Protein AF-A0A0N4VYN7-F1 (afdb_monomer)

InterPro domains:
  IPR000917 Sulfatase, N-terminal [PF00884] (6-70)
  IPR017850 Alkaline-phosphatase-like, core domain superfamily [G3DSA:3.40.720.10] (1-106)
  IPR017850 Alkaline-phosphatase-like, core domain superfamily [SSF53649] (3-77)
  IPR024607 Sulfatase, conserved site [PS00149] (21-31)
  IPR047115 Arylsulfatase B [PTHR10342] (2-101)

Mean predicted aligned error: 7.16 Å

Organism: Haemonchus placei (NCBI:txid6290)

Structure (mmCIF, N/CA/C/O backbone):
data_AF-A0A0N4VYN7-F1
#
_entry.id   AF-A0A0N4VYN7-F1
#
loop_
_atom_site.group_PDB
_atom_site.id
_atom_site.type_symbol
_atom_site.label_atom_id
_atom_site.label_alt_id
_atom_site.label_comp_id
_atom_site.label_asym_id
_atom_site.label_entity_id
_atom_site.label_seq_id
_atom_site.pdbx_PDB_ins_code
_atom_site.Cartn_x
_atom_site.Cartn_y
_atom_site.Cartn_z
_atom_site.occupancy
_atom_site.B_iso_or_equiv
_atom_site.auth_seq_id
_atom_site.auth_comp_id
_atom_site.auth_asym_id
_atom_site.auth_atom_id
_atom_site.pdbx_PDB_model_num
ATOM 1 N N . MET A 1 1 ? -3.565 -6.996 -17.829 1.00 50.09 1 MET A N 1
ATOM 2 C CA . MET A 1 1 ? -4.044 -7.421 -16.500 1.00 50.09 1 MET A CA 1
ATOM 3 C C . MET A 1 1 ? -5.549 -7.365 -16.539 1.00 50.09 1 MET A C 1
ATOM 5 O O . MET A 1 1 ? -6.075 -6.343 -16.964 1.00 50.09 1 MET A O 1
ATOM 9 N N . GLU A 1 2 ? -6.229 -8.451 -16.192 1.00 50.91 2 GLU A N 1
ATOM 10 C CA . GLU A 1 2 ? -7.671 -8.371 -15.961 1.00 50.91 2 GLU A CA 1
ATOM 11 C C . GLU A 1 2 ? -7.925 -7.440 -14.765 1.00 50.91 2 GLU A C 1
ATOM 13 O O . GLU A 1 2 ? -7.097 -7.403 -13.850 1.00 50.91 2 GLU A O 1
ATOM 18 N N . PRO A 1 3 ? -9.021 -6.664 -14.749 1.00 62.78 3 PRO A N 1
ATOM 19 C CA . PRO A 1 3 ? -9.389 -5.815 -13.621 1.00 62.78 3 PRO A CA 1
ATOM 20 C C . PRO A 1 3 ? -9.939 -6.670 -12.466 1.00 62.78 3 PRO A C 1
ATOM 22 O O . PRO A 1 3 ? -11.079 -6.506 -12.035 1.00 62.78 3 PRO A O 1
ATOM 25 N N . SER A 1 4 ? -9.146 -7.635 -12.010 1.00 70.12 4 SER A N 1
ATOM 26 C CA . SER A 1 4 ? -9.496 -8.601 -10.980 1.00 70.12 4 SER A CA 1
ATOM 27 C C . SER A 1 4 ? -8.899 -8.179 -9.641 1.00 70.12 4 SER A C 1
ATOM 29 O O . SER A 1 4 ? -7.705 -7.893 -9.540 1.00 70.12 4 SER A O 1
ATOM 31 N N . GLY A 1 5 ? -9.730 -8.181 -8.607 1.00 83.31 5 GLY A N 1
ATOM 32 C CA . GLY A 1 5 ? -9.325 -8.103 -7.208 1.00 83.31 5 GLY A CA 1
ATOM 33 C C . GLY A 1 5 ? -10.051 -9.179 -6.411 1.00 83.31 5 GLY A C 1
ATOM 34 O O . GLY A 1 5 ? -10.948 -9.847 -6.935 1.00 83.31 5 GLY A O 1
ATOM 35 N N . VAL A 1 6 ? -9.683 -9.359 -5.144 1.00 90.12 6 VAL A N 1
ATOM 36 C CA . VAL A 1 6 ? -10.399 -10.303 -4.275 1.00 90.12 6 VAL A CA 1
ATOM 37 C C . VAL A 1 6 ? -11.855 -9.846 -4.131 1.00 90.12 6 VAL A C 1
ATOM 39 O O . VAL A 1 6 ? -12.067 -8.677 -3.781 1.00 90.12 6 VAL A O 1
ATOM 42 N N . PRO A 1 7 ? -12.853 -10.727 -4.359 1.00 90.62 7 PRO A N 1
ATOM 43 C CA . PRO A 1 7 ? -14.261 -10.358 -4.282 1.00 90.62 7 PRO A CA 1
ATOM 44 C C . PRO A 1 7 ? -14.614 -9.643 -2.973 1.00 90.62 7 PRO A C 1
ATOM 46 O O . PRO A 1 7 ? -14.143 -10.019 -1.899 1.00 90.62 7 PRO A O 1
ATOM 49 N N . LEU A 1 8 ? -15.471 -8.625 -3.071 1.00 89.94 8 LEU A N 1
ATOM 50 C CA . LEU A 1 8 ? -15.898 -7.801 -1.930 1.00 89.94 8 LEU A CA 1
ATOM 51 C C . LEU A 1 8 ? -16.837 -8.545 -0.968 1.00 89.94 8 LEU A C 1
ATOM 53 O O . LEU A 1 8 ? -17.052 -8.093 0.146 1.00 89.94 8 LEU A O 1
ATOM 57 N N . LEU A 1 9 ? -17.386 -9.689 -1.393 1.00 92.62 9 LEU A N 1
ATOM 58 C CA . LEU A 1 9 ? -18.262 -10.521 -0.566 1.00 92.62 9 LEU A CA 1
ATOM 59 C C . LEU A 1 9 ? -17.530 -11.130 0.640 1.00 92.62 9 LEU A C 1
ATOM 61 O O . LEU A 1 9 ? -18.161 -11.423 1.652 1.00 92.62 9 LEU A O 1
ATOM 65 N N . PHE A 1 10 ? -16.217 -11.348 0.527 1.00 91.44 10 PHE A N 1
ATOM 66 C CA . PHE A 1 10 ? -15.429 -11.984 1.577 1.00 91.44 10 PHE A CA 1
ATOM 67 C C . PHE A 1 10 ? -14.719 -10.922 2.426 1.00 91.44 10 PHE A C 1
ATOM 69 O O . PHE A 1 10 ? -13.849 -10.216 1.894 1.00 91.44 10 PHE A O 1
ATOM 76 N N . PRO A 1 11 ? -15.058 -10.812 3.725 1.00 92.25 11 PRO A N 1
ATOM 77 C CA . PRO A 1 11 ? -14.416 -9.856 4.610 1.00 92.25 11 PRO A CA 1
ATOM 78 C C . PRO A 1 11 ? -12.979 -10.278 4.893 1.00 92.25 11 PRO A C 1
ATOM 80 O O . PRO A 1 11 ? -12.663 -11.465 5.031 1.00 92.25 11 PRO A O 1
ATOM 83 N N . PHE A 1 12 ? -12.097 -9.295 4.992 1.00 95.06 12 PHE A N 1
ATOM 84 C CA . PHE A 1 12 ? -10.707 -9.523 5.348 1.00 95.06 12 PHE A CA 1
ATOM 85 C C . PHE A 1 12 ? -10.540 -9.633 6.861 1.00 95.06 12 PHE A C 1
ATOM 87 O O . PHE A 1 12 ? -11.342 -9.128 7.647 1.00 95.06 12 PHE A O 1
ATOM 94 N N . LEU A 1 13 ? -9.439 -10.262 7.279 1.00 95.50 13 LEU A N 1
ATOM 95 C CA . LEU A 1 13 ? -9.058 -10.302 8.690 1.00 95.50 13 LEU A CA 1
ATOM 96 C C . LEU A 1 13 ? -8.968 -8.887 9.283 1.00 95.50 13 LEU A C 1
ATOM 98 O O . LEU A 1 13 ? -9.435 -8.659 10.393 1.00 95.50 13 LEU A O 1
ATOM 102 N N . SER A 1 14 ? -8.416 -7.942 8.524 1.00 94.81 14 SER A N 1
ATOM 103 C CA . SER A 1 14 ? -8.327 -6.523 8.879 1.00 94.81 14 SER A CA 1
ATOM 104 C C . SER A 1 14 ? -9.696 -5.900 9.158 1.00 94.81 14 SER A C 1
ATOM 106 O O . SER A 1 14 ? -9.855 -5.230 10.171 1.00 94.81 14 SER A O 1
ATOM 108 N N . GLU A 1 15 ? -10.715 -6.183 8.342 1.00 94.50 15 GLU A N 1
ATOM 109 C CA . GLU A 1 15 ? -12.081 -5.675 8.556 1.00 94.50 15 GLU A CA 1
ATOM 110 C C . GLU A 1 15 ? -12.675 -6.185 9.874 1.00 94.50 15 GLU A C 1
ATOM 112 O O . GLU A 1 15 ? -13.232 -5.408 10.655 1.00 94.50 15 GLU A O 1
ATOM 117 N N . ASN A 1 16 ? -12.485 -7.475 10.162 1.00 96.44 16 ASN A N 1
ATOM 118 C CA . ASN A 1 16 ? -12.945 -8.081 11.409 1.00 96.44 16 ASN A CA 1
ATOM 119 C C . ASN A 1 16 ? -12.205 -7.498 12.621 1.00 96.44 16 ASN A C 1
ATOM 121 O O . ASN A 1 16 ? -12.841 -7.132 13.608 1.00 96.44 16 ASN A O 1
ATOM 125 N N . LEU A 1 17 ? -10.880 -7.352 12.548 1.00 95.94 17 LEU A N 1
ATOM 126 C CA . LEU A 1 17 ? -10.081 -6.757 13.622 1.00 95.94 17 LEU A CA 1
ATOM 127 C C . LEU A 1 17 ? -10.475 -5.298 13.877 1.00 95.94 17 LEU A C 1
ATOM 129 O O . LEU A 1 17 ? -10.684 -4.915 15.029 1.00 95.94 17 LEU A O 1
ATOM 133 N N . ARG A 1 18 ? -10.669 -4.503 12.820 1.00 93.75 18 ARG A N 1
ATOM 134 C CA . ARG A 1 18 ? -11.128 -3.115 12.938 1.00 93.75 18 ARG A CA 1
ATOM 135 C C . ARG A 1 18 ? -12.492 -3.029 13.621 1.00 93.75 18 ARG A C 1
ATOM 137 O O . ARG A 1 18 ? -12.692 -2.177 14.481 1.00 93.75 18 ARG A O 1
ATOM 144 N N . SER A 1 19 ? -13.417 -3.939 13.300 1.00 94.06 19 SER A N 1
ATOM 145 C CA . SER A 1 19 ? -14.742 -3.992 13.943 1.00 94.06 19 SER A CA 1
ATOM 146 C C . SER A 1 19 ? -14.681 -4.275 15.451 1.00 94.06 19 SER A C 1
ATOM 148 O O . SER A 1 19 ? -15.564 -3.857 16.194 1.00 94.06 19 SER A O 1
ATOM 150 N N . LEU A 1 20 ? -13.610 -4.931 15.908 1.00 96.69 20 LEU A N 1
ATOM 151 C CA . LEU A 1 20 ? -13.338 -5.218 17.317 1.00 96.69 20 LEU A CA 1
ATOM 152 C C . LEU A 1 20 ? -12.550 -4.095 18.019 1.00 96.69 20 LEU A C 1
ATOM 154 O O . LEU A 1 20 ? -12.164 -4.256 19.174 1.00 96.69 20 LEU A O 1
ATOM 158 N N . GLY A 1 21 ? -12.303 -2.966 17.346 1.00 93.50 21 GLY A N 1
ATOM 159 C CA . GLY A 1 21 ? -11.601 -1.811 17.911 1.00 93.50 21 GLY A CA 1
ATOM 160 C C . GLY A 1 21 ? -10.075 -1.863 17.792 1.00 93.50 21 GLY A C 1
ATOM 161 O O . GLY A 1 21 ? -9.396 -1.060 18.431 1.00 93.50 21 GLY A O 1
ATOM 162 N N . TYR A 1 22 ? -9.517 -2.778 16.992 1.00 93.25 22 TYR A N 1
ATOM 163 C CA . TYR A 1 22 ? -8.083 -2.777 16.700 1.00 93.25 22 TYR A CA 1
ATOM 164 C C . TYR A 1 22 ? -7.741 -1.694 15.681 1.00 93.25 22 TYR A C 1
ATOM 166 O O . TYR A 1 22 ? -8.427 -1.545 14.672 1.00 93.25 22 TYR A O 1
ATOM 174 N N . SER A 1 23 ? -6.623 -1.004 15.900 1.00 92.19 23 SER A N 1
ATOM 175 C CA . SER A 1 23 ? -5.998 -0.187 14.860 1.00 92.19 23 SER A CA 1
ATOM 176 C C . SER A 1 23 ? -5.256 -1.086 13.874 1.00 92.19 23 SER A C 1
ATOM 178 O O . SER A 1 23 ? -4.483 -1.964 14.268 1.00 92.19 23 SER A O 1
ATOM 180 N N . THR A 1 24 ? -5.492 -0.877 12.586 1.00 93.44 24 THR A N 1
ATOM 181 C CA . THR A 1 24 ? -5.067 -1.786 11.519 1.00 93.44 24 THR A CA 1
ATOM 182 C C . THR A 1 24 ? -4.164 -1.074 10.522 1.00 93.44 24 THR A C 1
ATOM 184 O O . THR A 1 24 ? -4.530 -0.070 9.919 1.00 93.44 24 THR A O 1
ATOM 187 N N . TYR A 1 25 ? -2.967 -1.615 10.320 1.00 92.62 25 TYR A N 1
ATOM 188 C CA . TYR A 1 25 ? -1.954 -1.019 9.453 1.00 92.62 25 TYR A CA 1
ATOM 189 C C . TYR A 1 25 ? -1.413 -2.077 8.503 1.00 92.62 25 TYR A C 1
ATOM 191 O O . TYR A 1 25 ? -1.119 -3.198 8.927 1.00 92.62 25 TYR A O 1
ATOM 199 N N . LEU A 1 26 ? -1.256 -1.719 7.231 1.00 93.25 26 LEU A N 1
ATOM 200 C CA . LEU A 1 26 ? -0.589 -2.560 6.245 1.00 93.25 26 LEU A CA 1
ATOM 201 C C . LEU A 1 26 ? 0.658 -1.857 5.724 1.00 93.25 26 LEU A C 1
ATOM 203 O O . LEU A 1 26 ? 0.606 -0.745 5.211 1.00 93.25 26 LEU A O 1
ATOM 207 N N . VAL A 1 27 ? 1.785 -2.546 5.835 1.00 92.44 27 VAL A N 1
ATOM 208 C CA . VAL A 1 27 ? 3.094 -2.040 5.443 1.00 92.44 27 VAL A CA 1
ATOM 209 C C . VAL A 1 27 ? 3.720 -3.105 4.552 1.00 92.44 27 VAL A C 1
ATOM 211 O O . VAL A 1 27 ? 4.059 -4.183 5.040 1.00 92.44 27 VAL A O 1
ATOM 214 N N . GLY A 1 28 ? 3.807 -2.864 3.242 1.00 91.12 28 GLY A N 1
ATOM 215 C CA . GLY A 1 28 ? 4.359 -3.860 2.320 1.00 91.12 28 GLY A CA 1
ATOM 216 C C . GLY A 1 28 ? 3.623 -4.028 0.998 1.00 91.12 28 GLY A C 1
ATOM 217 O O . GLY A 1 28 ? 3.128 -3.088 0.383 1.00 91.12 28 GLY A O 1
ATOM 218 N N . LYS A 1 29 ? 3.612 -5.277 0.541 1.00 93.12 29 LYS A N 1
ATOM 219 C CA . LYS A 1 29 ? 2.962 -5.702 -0.694 1.00 93.12 29 LYS A CA 1
ATOM 220 C C . LYS A 1 29 ? 1.466 -5.879 -0.470 1.00 93.12 29 LYS A C 1
ATOM 222 O O . LYS A 1 29 ? 1.074 -6.577 0.463 1.00 93.12 29 LYS A O 1
ATOM 227 N N . TRP A 1 30 ? 0.658 -5.345 -1.380 1.00 93.69 30 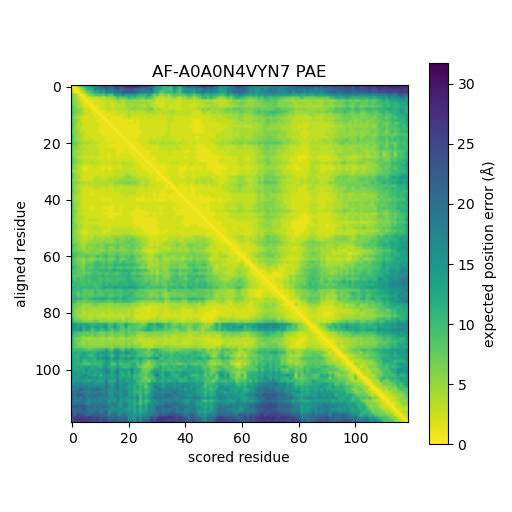TRP A N 1
ATOM 228 C CA . TRP A 1 30 ? -0.774 -5.621 -1.419 1.00 93.69 30 TRP A CA 1
ATOM 229 C C . TRP A 1 30 ? -1.116 -6.785 -2.355 1.00 93.69 30 TRP A C 1
ATOM 231 O O . TRP A 1 30 ? -1.337 -7.899 -1.895 1.00 93.69 30 TRP A O 1
ATOM 241 N N . HIS A 1 31 ? -1.106 -6.561 -3.673 1.00 93.31 31 HIS A N 1
ATOM 242 C CA . HIS A 1 31 ? -1.347 -7.575 -4.705 1.00 93.31 31 HIS A CA 1
ATOM 243 C C . HIS A 1 31 ? -2.703 -8.309 -4.620 1.00 93.31 31 HIS A C 1
ATOM 245 O O . HIS A 1 31 ? -2.814 -9.460 -5.035 1.00 93.31 31 HIS A O 1
ATOM 251 N N . LEU A 1 32 ? -3.753 -7.639 -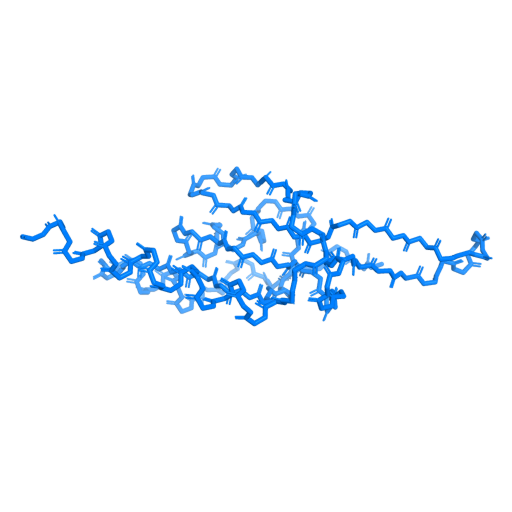4.129 1.00 92.69 32 LEU A N 1
ATOM 252 C CA . LEU A 1 32 ? -5.120 -8.188 -4.041 1.00 92.69 32 LEU A CA 1
ATOM 253 C C . LEU A 1 32 ? -6.156 -7.387 -4.853 1.00 92.69 32 LEU A C 1
ATOM 255 O O . LEU A 1 32 ? -7.364 -7.578 -4.706 1.00 92.69 32 LEU A O 1
ATOM 259 N N . GLY A 1 33 ? -5.667 -6.537 -5.759 1.00 90.50 33 GLY A N 1
ATOM 260 C CA . GLY A 1 33 ? -6.457 -5.701 -6.660 1.00 90.50 33 GLY A CA 1
ATOM 261 C C . GLY A 1 33 ? -6.289 -4.215 -6.357 1.00 90.50 33 GLY A C 1
ATOM 262 O O . GLY A 1 33 ? -6.272 -3.801 -5.207 1.00 90.50 33 GLY A O 1
ATOM 263 N N . TYR A 1 34 ? -6.151 -3.407 -7.404 1.00 89.19 34 TYR A N 1
ATOM 264 C CA . TYR A 1 34 ? -5.967 -1.951 -7.297 1.00 89.19 34 TYR A CA 1
ATOM 265 C C . TYR A 1 34 ? -6.638 -1.194 -8.452 1.00 89.19 34 TYR A C 1
ATOM 267 O O . TYR A 1 34 ? -6.426 -0.004 -8.653 1.00 89.19 34 TYR A O 1
ATOM 275 N N . CYS A 1 35 ? -7.468 -1.888 -9.236 1.00 87.88 35 CYS A N 1
ATOM 276 C CA . CYS A 1 35 ? -8.142 -1.311 -10.399 1.00 87.88 35 CYS A CA 1
ATOM 277 C C . CYS A 1 35 ? -9.339 -0.423 -10.022 1.00 87.88 35 CYS A C 1
ATOM 279 O O . CYS A 1 35 ? -9.846 0.302 -10.873 1.00 87.88 35 CYS A O 1
ATOM 281 N N . ARG A 1 36 ? -9.821 -0.510 -8.776 1.00 88.56 36 ARG A N 1
ATOM 282 C CA . ARG A 1 36 ? -10.902 0.316 -8.221 1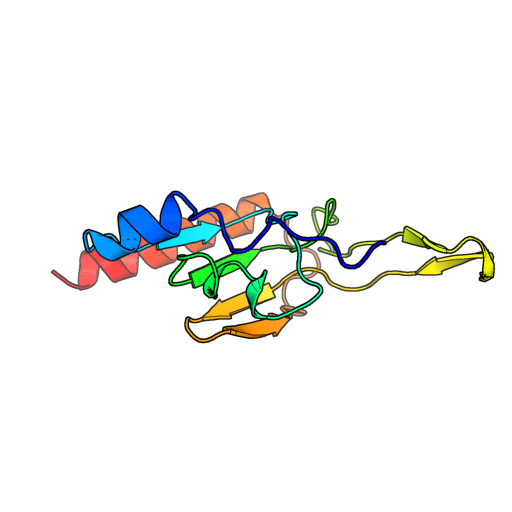.00 88.56 36 ARG A CA 1
ATOM 283 C C . ARG A 1 36 ? -10.640 0.590 -6.744 1.00 88.56 36 ARG A C 1
ATOM 285 O O . ARG A 1 36 ? -9.939 -0.190 -6.097 1.00 88.56 36 ARG A O 1
ATOM 292 N N . LYS A 1 37 ? -11.228 1.667 -6.217 1.00 88.94 37 LYS A N 1
ATOM 293 C CA . LYS A 1 37 ? -11.011 2.115 -4.833 1.00 88.94 37 LYS A CA 1
ATOM 294 C C . LYS A 1 37 ? -11.423 1.064 -3.804 1.00 88.94 37 LYS A C 1
ATOM 296 O O . LYS A 1 37 ? -10.744 0.912 -2.799 1.00 88.94 37 LYS A O 1
ATOM 301 N N . GLU A 1 38 ? -12.465 0.288 -4.089 1.00 90.69 38 GLU A N 1
ATOM 302 C CA . GLU A 1 38 ? -12.989 -0.754 -3.197 1.00 90.69 38 GLU A CA 1
ATOM 303 C C . GLU A 1 38 ? -11.999 -1.909 -2.994 1.00 90.69 38 GLU A C 1
ATOM 305 O O . GLU A 1 38 ? -12.095 -2.647 -2.017 1.00 90.69 38 GLU A O 1
ATOM 310 N N . PHE A 1 39 ? -11.038 -2.073 -3.906 1.00 91.38 39 PHE A N 1
ATOM 311 C CA . PHE A 1 39 ? -9.986 -3.077 -3.782 1.00 91.38 39 PHE A CA 1
ATOM 312 C C . PHE A 1 39 ? -8.742 -2.559 -3.063 1.00 91.38 39 PHE A C 1
ATOM 314 O O . PHE A 1 39 ? -7.847 -3.354 -2.788 1.00 91.38 39 PHE A O 1
ATOM 321 N N . LEU A 1 40 ? -8.671 -1.264 -2.746 1.00 92.25 40 LEU A N 1
ATOM 322 C CA . LEU A 1 40 ? -7.522 -0.705 -2.045 1.00 92.25 40 LEU A CA 1
ATOM 323 C C . LEU A 1 40 ? -7.481 -1.172 -0.581 1.00 92.25 40 LEU A C 1
ATOM 325 O O . LEU A 1 40 ? -8.540 -1.338 0.034 1.00 92.25 40 LEU A O 1
ATOM 329 N N . PRO A 1 41 ? -6.281 -1.336 0.002 1.00 94.19 41 PRO A N 1
ATOM 330 C CA . PRO A 1 41 ? -6.078 -1.693 1.404 1.00 94.19 41 PRO A CA 1
ATOM 331 C C . PRO A 1 41 ? -6.972 -0.930 2.386 1.00 94.19 41 PRO A C 1
ATOM 333 O O . PRO A 1 41 ? -7.603 -1.546 3.249 1.00 94.19 41 PRO A O 1
ATOM 336 N N . THR A 1 42 ? -7.092 0.393 2.231 1.00 93.38 42 THR A N 1
ATOM 337 C CA . THR A 1 42 ? -7.882 1.217 3.159 1.00 93.38 42 THR A CA 1
ATOM 338 C C . THR A 1 42 ? -9.391 0.981 3.062 1.00 93.38 42 THR A C 1
ATOM 340 O O . THR A 1 42 ? -10.129 1.170 4.031 1.00 93.38 42 THR A O 1
ATOM 343 N N . SER A 1 43 ? -9.858 0.473 1.920 1.00 92.25 43 SER A N 1
ATOM 344 C CA . SER A 1 43 ? -11.240 0.012 1.734 1.00 92.25 43 SER A CA 1
ATOM 345 C C . SER A 1 43 ? -11.448 -1.439 2.175 1.00 92.25 43 SER A C 1
ATOM 347 O O . SER A 1 43 ? -12.584 -1.895 2.255 1.00 92.25 43 SER A O 1
ATOM 349 N N . ARG A 1 44 ? -10.371 -2.162 2.504 1.00 93.69 44 ARG A N 1
ATOM 350 C CA . ARG A 1 44 ? -10.371 -3.560 2.968 1.00 93.69 44 ARG A CA 1
ATOM 351 C C . ARG A 1 44 ? -9.949 -3.681 4.428 1.00 93.69 44 ARG A C 1
ATOM 353 O O . ARG A 1 44 ? -9.292 -4.637 4.831 1.00 93.69 44 ARG A O 1
ATOM 360 N N . GLY A 1 45 ? -10.344 -2.699 5.231 1.00 92.50 45 GLY A N 1
ATOM 361 C CA . GLY A 1 45 ? -10.254 -2.770 6.685 1.00 92.50 45 GLY A CA 1
ATOM 362 C C . GLY A 1 45 ? -8.920 -2.358 7.285 1.00 92.50 45 GLY A C 1
ATOM 363 O O . GLY A 1 45 ? -8.769 -2.580 8.475 1.00 92.50 45 GLY A O 1
ATOM 364 N N . PHE A 1 46 ? -7.987 -1.792 6.513 1.00 94.62 46 PHE A N 1
ATOM 365 C CA . PHE A 1 46 ? -6.804 -1.125 7.064 1.00 94.62 46 PHE A CA 1
ATOM 366 C C . PHE A 1 46 ? -7.080 0.368 7.274 1.00 94.62 46 PHE A C 1
ATOM 368 O O . PHE A 1 46 ? -7.636 1.029 6.402 1.00 94.62 46 PHE A O 1
ATOM 375 N N . ASP A 1 47 ? -6.686 0.924 8.413 1.00 92.31 47 ASP A N 1
ATOM 376 C CA . ASP A 1 47 ? -6.807 2.362 8.689 1.00 92.31 47 ASP A CA 1
ATOM 377 C C . ASP A 1 47 ? -5.731 3.169 7.949 1.00 92.31 47 ASP A C 1
ATOM 379 O O . ASP A 1 47 ? -5.928 4.336 7.605 1.00 92.31 47 ASP A O 1
ATOM 383 N N 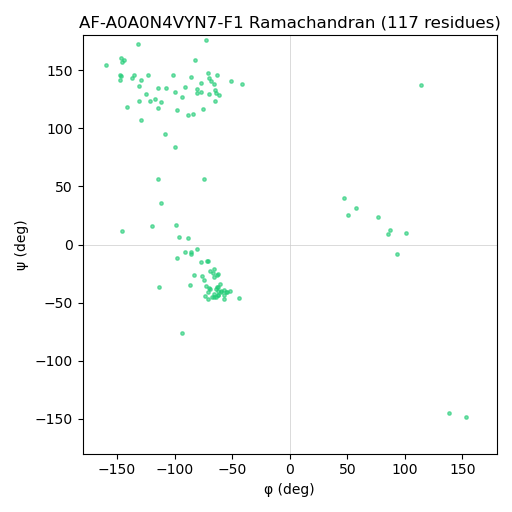. TYR A 1 48 ? -4.599 2.521 7.675 1.00 92.06 48 TYR A N 1
ATOM 384 C CA . TYR A 1 48 ? -3.468 3.095 6.965 1.00 92.06 48 TYR A CA 1
ATOM 385 C C . TYR A 1 48 ? -2.744 2.032 6.140 1.00 92.06 48 TYR A C 1
ATOM 387 O O . TYR A 1 48 ? -2.549 0.895 6.590 1.00 92.06 48 TYR A O 1
ATOM 395 N N . PHE A 1 49 ? -2.299 2.424 4.951 1.00 93.31 49 PHE A N 1
ATOM 396 C CA . PHE A 1 49 ? -1.450 1.602 4.105 1.00 93.31 49 PHE A CA 1
ATOM 397 C C . PHE A 1 49 ? -0.225 2.367 3.636 1.00 93.31 49 PHE A C 1
ATOM 399 O O . PHE A 1 49 ? -0.289 3.540 3.281 1.00 93.31 49 PHE A O 1
ATOM 406 N N . TYR A 1 50 ? 0.894 1.659 3.594 1.00 92.00 50 TYR A N 1
ATOM 407 C CA . TYR A 1 50 ? 2.119 2.161 3.016 1.00 92.00 50 TYR A CA 1
ATOM 408 C C . TYR A 1 50 ? 2.828 1.036 2.271 1.00 92.00 50 TYR A C 1
ATOM 410 O O . TYR A 1 50 ? 3.225 0.030 2.865 1.00 92.00 50 TYR A O 1
ATOM 418 N N . GLY A 1 51 ? 3.008 1.185 0.963 1.00 92.06 51 GLY A N 1
ATOM 419 C CA . GLY A 1 51 ? 3.661 0.165 0.156 1.00 92.06 51 GLY A CA 1
ATOM 420 C C . GLY A 1 51 ? 3.237 0.157 -1.300 1.00 92.06 51 GLY A C 1
ATOM 421 O O . GLY A 1 51 ? 2.974 1.205 -1.874 1.00 92.06 51 GLY A O 1
ATOM 422 N N . PHE A 1 52 ? 3.233 -1.021 -1.917 1.00 93.19 52 PHE A N 1
ATOM 423 C CA . PHE A 1 52 ? 3.025 -1.171 -3.358 1.00 93.19 52 PHE A CA 1
ATOM 424 C C . PHE A 1 52 ? 1.851 -2.089 -3.680 1.00 93.19 52 PHE A C 1
ATOM 426 O O . PHE A 1 52 ? 1.590 -3.062 -2.959 1.00 93.19 52 PHE A O 1
ATOM 433 N N . TYR A 1 53 ? 1.139 -1.796 -4.767 1.00 91.88 53 TYR A N 1
ATOM 434 C CA . TYR A 1 53 ? -0.063 -2.542 -5.126 1.00 91.88 53 TYR A CA 1
ATOM 435 C C . TYR A 1 53 ? 0.218 -3.781 -5.953 1.00 91.88 53 TYR A C 1
ATOM 437 O O . TYR A 1 53 ? -0.495 -4.779 -5.831 1.00 91.88 53 TYR A O 1
ATOM 445 N N . GLY A 1 54 ? 1.218 -3.708 -6.819 1.00 88.69 54 GLY A N 1
ATOM 446 C CA . GLY A 1 54 ? 1.507 -4.714 -7.815 1.00 88.69 54 GLY A CA 1
ATOM 447 C C . GLY A 1 54 ? 2.113 -6.005 -7.258 1.00 88.69 54 GLY A C 1
ATOM 448 O O . GLY A 1 54 ? 2.433 -6.143 -6.073 1.00 88.69 54 GLY A O 1
ATOM 449 N N . PRO A 1 55 ? 2.311 -6.998 -8.139 1.00 86.38 55 PRO A N 1
ATOM 450 C CA . PRO A 1 55 ? 3.031 -8.224 -7.800 1.00 86.38 55 PRO A CA 1
ATOM 451 C C . PRO A 1 55 ? 4.495 -7.972 -7.437 1.00 86.38 55 PRO A C 1
ATOM 453 O O . PRO A 1 55 ? 5.086 -8.776 -6.710 1.00 86.38 55 PRO A O 1
ATOM 456 N N . GLN A 1 56 ? 5.073 -6.894 -7.964 1.00 86.44 56 GLN A N 1
ATOM 457 C CA . GLN A 1 56 ? 6.497 -6.613 -7.938 1.00 86.44 56 GLN A CA 1
ATOM 458 C C . GLN A 1 56 ? 6.740 -5.109 -7.850 1.00 86.44 56 GLN A C 1
ATOM 460 O O . GLN A 1 56 ? 6.014 -4.329 -8.457 1.00 86.44 56 GLN A O 1
ATOM 465 N N . ALA A 1 57 ? 7.808 -4.738 -7.157 1.00 88.75 57 ALA A N 1
ATOM 466 C CA . ALA A 1 57 ? 8.360 -3.396 -7.161 1.00 88.75 57 ALA A CA 1
ATOM 467 C C . ALA A 1 57 ? 9.881 -3.502 -7.003 1.00 88.75 57 ALA A C 1
ATOM 469 O O . ALA A 1 57 ? 10.378 -4.397 -6.311 1.00 88.75 57 ALA A O 1
ATOM 470 N N . GLY A 1 58 ? 10.633 -2.609 -7.641 1.00 86.38 58 GLY A N 1
ATOM 471 C CA . GLY A 1 58 ? 12.079 -2.555 -7.461 1.00 86.38 58 GLY A CA 1
ATOM 472 C C . GLY A 1 58 ? 12.454 -2.146 -6.034 1.00 86.38 58 GLY A C 1
ATOM 473 O O . GLY A 1 58 ? 11.871 -1.237 -5.447 1.00 86.38 58 GLY A O 1
ATOM 474 N N . TYR A 1 59 ? 13.462 -2.803 -5.462 1.00 84.88 59 TYR A N 1
ATOM 475 C CA . TYR A 1 59 ? 13.822 -2.617 -4.052 1.00 84.88 59 TYR A CA 1
ATOM 476 C C . TYR A 1 59 ? 14.363 -1.230 -3.695 1.00 84.88 59 TYR A C 1
ATOM 478 O O . TYR A 1 59 ? 14.284 -0.861 -2.522 1.00 84.88 59 TYR A O 1
ATOM 486 N N . PHE A 1 60 ? 14.918 -0.509 -4.673 1.00 82.94 60 PHE A N 1
ATOM 487 C CA . PHE A 1 60 ? 15.491 0.832 -4.511 1.00 82.94 60 PHE A CA 1
ATOM 488 C C . PHE A 1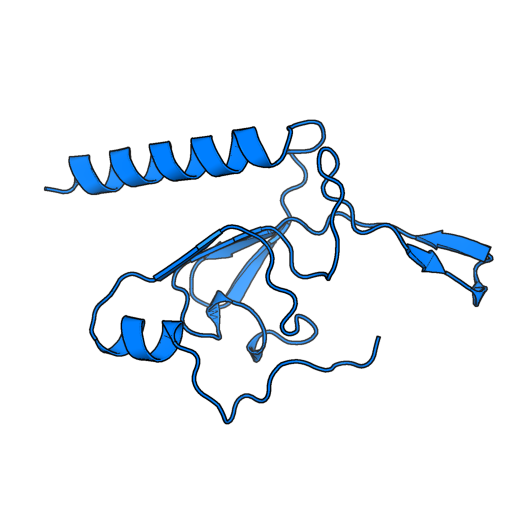 60 ? 14.702 1.902 -5.259 1.00 82.94 60 PHE A C 1
ATOM 490 O O . PHE A 1 60 ? 14.603 3.024 -4.787 1.00 82.94 60 PHE A O 1
ATOM 497 N N . ASN A 1 61 ? 14.176 1.581 -6.442 1.00 82.50 61 ASN A N 1
ATOM 498 C CA . ASN A 1 61 ? 13.486 2.560 -7.280 1.00 82.50 61 ASN A CA 1
ATOM 499 C C . ASN A 1 61 ? 11.959 2.512 -7.146 1.00 82.50 61 ASN A C 1
ATOM 501 O O . ASN A 1 61 ? 11.279 3.401 -7.646 1.00 82.50 61 ASN A O 1
ATOM 505 N N . HIS A 1 62 ? 11.427 1.470 -6.495 1.00 86.50 62 HIS A N 1
ATOM 506 C CA . HIS A 1 62 ? 9.997 1.219 -6.271 1.00 86.50 62 HIS A CA 1
ATOM 507 C C . HIS A 1 62 ? 9.141 1.299 -7.528 1.00 86.50 62 HIS A C 1
ATOM 509 O O . HIS A 1 62 ? 7.945 1.572 -7.477 1.00 86.50 62 HIS A O 1
ATOM 515 N N . SER A 1 63 ? 9.771 1.050 -8.669 1.00 87.19 63 SER A N 1
ATOM 516 C CA . SER A 1 63 ? 9.092 0.983 -9.948 1.00 87.19 63 SER A CA 1
ATOM 517 C C . SER A 1 63 ? 8.536 -0.418 -10.174 1.00 87.19 63 SER A C 1
ATOM 519 O O . SER A 1 63 ? 9.159 -1.415 -9.796 1.00 87.19 63 SER A O 1
ATOM 521 N N . SER A 1 64 ? 7.371 -0.498 -10.807 1.00 85.81 64 SER A N 1
ATOM 522 C CA . SER A 1 64 ? 6.861 -1.730 -11.402 1.00 85.81 64 SER A CA 1
ATOM 523 C C . SER A 1 64 ? 7.129 -1.694 -12.907 1.00 85.81 64 SER A C 1
ATOM 525 O O . SER A 1 64 ? 6.256 -1.335 -13.701 1.00 85.81 64 SER A O 1
ATOM 527 N N . ASP A 1 65 ? 8.338 -2.088 -13.297 1.00 87.00 65 ASP A N 1
ATOM 528 C CA . ASP A 1 65 ? 8.745 -2.174 -14.700 1.00 87.00 65 ASP A CA 1
ATOM 529 C C . ASP A 1 65 ? 8.236 -3.468 -15.345 1.00 87.00 65 ASP A C 1
ATOM 531 O O . ASP A 1 65 ? 8.413 -4.564 -14.806 1.00 87.00 65 ASP A O 1
ATOM 535 N N . GLN A 1 66 ? 7.601 -3.358 -16.512 1.00 83.38 66 GLN A N 1
ATOM 536 C CA . GLN A 1 66 ? 7.066 -4.491 -17.266 1.00 83.38 66 GLN A CA 1
ATOM 537 C C . GLN A 1 66 ? 7.356 -4.360 -18.760 1.00 83.38 66 GLN A C 1
ATOM 539 O O . GLN A 1 66 ? 7.314 -3.276 -19.341 1.00 83.38 66 GLN A O 1
ATOM 544 N N . TRP A 1 67 ? 7.630 -5.490 -19.414 1.00 84.25 67 TRP A N 1
ATOM 545 C CA . TRP A 1 67 ? 7.796 -5.522 -20.864 1.00 84.25 67 TRP A CA 1
ATOM 546 C C . TRP A 1 67 ? 6.439 -5.423 -21.565 1.00 84.25 67 TRP A C 1
ATOM 548 O O . TRP A 1 67 ? 5.601 -6.322 -21.452 1.00 84.25 67 TRP A O 1
ATOM 558 N N . HIS A 1 68 ? 6.224 -4.355 -22.329 1.00 87.00 68 HIS A N 1
ATOM 559 C CA . HIS A 1 68 ? 5.008 -4.186 -23.113 1.00 87.00 68 HIS A CA 1
ATOM 560 C C . HIS A 1 68 ? 5.179 -4.828 -24.491 1.00 87.00 68 HIS A C 1
ATOM 562 O O . HIS A 1 68 ? 5.922 -4.318 -25.332 1.00 87.00 68 HIS A O 1
ATOM 568 N N . ARG A 1 69 ? 4.455 -5.927 -24.750 1.00 87.56 69 ARG A N 1
ATOM 569 C CA . ARG A 1 69 ? 4.576 -6.702 -26.000 1.00 87.56 69 ARG A CA 1
ATOM 570 C C . ARG A 1 69 ? 4.322 -5.863 -27.255 1.00 87.56 69 ARG A C 1
ATOM 572 O O . ARG A 1 69 ? 5.152 -5.890 -28.157 1.00 87.56 69 ARG A O 1
ATOM 579 N N . ASP A 1 70 ? 3.250 -5.072 -27.275 1.00 92.00 70 ASP A N 1
ATOM 580 C CA . ASP A 1 70 ? 2.873 -4.315 -28.483 1.00 92.00 70 ASP A CA 1
ATOM 581 C C . ASP A 1 70 ? 3.806 -3.129 -28.765 1.00 92.00 70 ASP A C 1
ATOM 583 O O . ASP A 1 70 ? 4.139 -2.847 -29.911 1.00 92.00 70 ASP A O 1
ATOM 587 N N . LEU A 1 71 ? 4.286 -2.462 -27.710 1.00 91.25 71 LEU A N 1
ATOM 588 C CA . LEU A 1 71 ? 5.175 -1.305 -27.811 1.00 91.25 71 LEU A CA 1
ATOM 589 C C . LEU A 1 71 ? 6.656 -1.697 -27.921 1.00 91.25 71 LEU A C 1
ATOM 591 O O . LEU A 1 71 ? 7.492 -0.814 -28.099 1.00 91.25 71 LEU A O 1
ATOM 595 N N . LYS 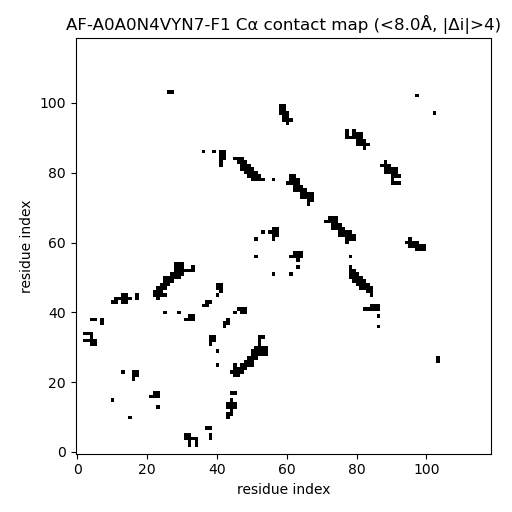A 1 72 ? 6.985 -2.991 -27.780 1.00 92.00 72 LYS A N 1
ATOM 596 C CA . LYS A 1 72 ? 8.352 -3.543 -27.796 1.00 92.00 72 LYS A CA 1
ATOM 597 C C . LYS A 1 72 ? 9.336 -2.756 -26.919 1.00 92.00 72 LYS A C 1
ATOM 599 O O . LYS A 1 72 ? 10.481 -2.532 -27.305 1.00 92.00 72 LYS A O 1
ATOM 604 N N . ARG A 1 73 ? 8.882 -2.316 -25.743 1.00 90.81 73 ARG A N 1
ATOM 605 C CA . ARG A 1 73 ? 9.687 -1.561 -24.773 1.00 90.81 73 ARG A CA 1
ATOM 606 C C . ARG A 1 73 ? 9.281 -1.883 -23.343 1.00 90.81 73 ARG A C 1
ATOM 608 O O . ARG A 1 73 ? 8.159 -2.329 -23.095 1.00 90.81 73 ARG A O 1
ATOM 615 N N . VAL A 1 74 ? 10.179 -1.594 -22.406 1.00 86.25 74 VAL A N 1
ATOM 616 C CA . VAL A 1 74 ? 9.842 -1.557 -20.981 1.00 86.25 74 VAL A CA 1
ATOM 617 C C . VAL A 1 74 ? 8.961 -0.335 -20.729 1.00 86.25 74 VAL A C 1
ATOM 619 O O . VAL A 1 74 ? 9.279 0.777 -21.156 1.00 86.25 74 VAL A O 1
ATOM 622 N N . VAL A 1 75 ? 7.835 -0.557 -20.064 1.00 86.50 75 VAL A N 1
ATOM 623 C CA . VAL A 1 75 ? 6.999 0.493 -19.487 1.00 86.50 75 VAL A CA 1
ATOM 624 C C . VAL A 1 75 ? 7.038 0.327 -17.979 1.00 86.50 75 VAL A C 1
ATOM 626 O O . VAL A 1 75 ? 6.941 -0.786 -17.469 1.00 86.50 75 VAL A O 1
ATOM 629 N N . GLY A 1 76 ? 7.224 1.433 -17.279 1.00 84.75 76 GLY A N 1
ATOM 630 C CA . GLY A 1 76 ? 7.411 1.443 -15.842 1.00 84.75 76 GLY A CA 1
ATOM 631 C C . GLY A 1 76 ? 6.751 2.659 -15.228 1.00 84.75 76 GLY A C 1
ATOM 632 O O . GLY A 1 76 ? 6.486 3.655 -15.904 1.00 84.75 76 GLY A O 1
ATOM 633 N N . GLY A 1 77 ? 6.479 2.555 -13.939 1.00 85.81 77 GLY A N 1
ATOM 634 C CA . GLY A 1 77 ? 5.947 3.629 -13.119 1.00 85.81 77 GLY A CA 1
ATOM 635 C C . GLY A 1 77 ? 6.225 3.327 -11.658 1.00 85.81 77 GLY A C 1
ATOM 636 O O . GLY A 1 77 ? 6.396 2.163 -11.291 1.00 85.81 77 GLY A O 1
ATOM 637 N N . VAL A 1 78 ? 6.297 4.373 -10.839 1.00 88.31 78 VAL A 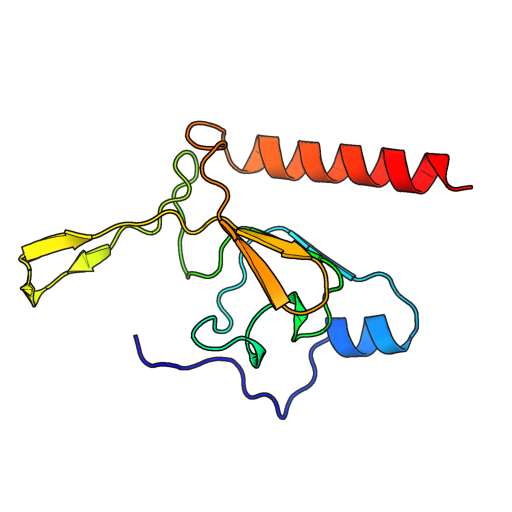N 1
ATOM 638 C CA . VAL A 1 78 ? 6.412 4.217 -9.388 1.00 88.31 78 VAL A CA 1
ATOM 639 C C . VAL A 1 78 ? 5.131 3.568 -8.875 1.00 88.31 78 VAL A C 1
ATOM 641 O O . VAL A 1 78 ? 4.037 4.075 -9.106 1.00 88.31 78 VAL A O 1
ATOM 644 N N . ASP A 1 79 ? 5.291 2.440 -8.198 1.00 88.44 79 ASP A N 1
ATOM 645 C CA . ASP A 1 79 ? 4.230 1.700 -7.523 1.00 88.44 79 ASP A CA 1
ATOM 646 C C . ASP A 1 79 ? 4.517 1.758 -6.021 1.00 88.44 79 ASP A C 1
ATOM 648 O O . ASP A 1 79 ? 4.739 0.746 -5.384 1.00 88.44 79 ASP A O 1
ATOM 652 N N . LEU A 1 80 ? 4.647 2.959 -5.459 1.00 91.00 80 LEU A N 1
ATOM 653 C CA . LEU A 1 80 ? 4.823 3.170 -4.023 1.00 91.00 80 LEU A CA 1
ATOM 654 C C . LEU A 1 80 ? 3.833 4.230 -3.580 1.00 91.00 80 LEU A C 1
ATOM 656 O O . LEU A 1 80 ? 3.845 5.340 -4.109 1.00 91.00 80 LEU A O 1
ATOM 660 N N . PHE A 1 81 ? 3.001 3.880 -2.611 1.00 91.50 81 PHE A N 1
ATOM 661 C CA . PHE A 1 81 ? 1.864 4.668 -2.184 1.00 91.50 81 PHE A CA 1
ATOM 662 C C . PHE A 1 81 ? 1.790 4.744 -0.668 1.00 91.50 81 PHE A C 1
ATOM 664 O O . PHE A 1 81 ? 2.102 3.786 0.042 1.00 91.50 81 PHE A O 1
ATOM 671 N N . GLU A 1 82 ? 1.319 5.889 -0.202 1.00 92.12 82 GLU A N 1
ATOM 672 C CA . GLU A 1 82 ? 0.743 6.063 1.119 1.00 92.12 82 GLU A CA 1
ATOM 673 C C . GLU A 1 82 ? -0.764 6.239 0.956 1.00 92.12 82 GLU A C 1
ATOM 675 O O . GLU A 1 82 ? -1.229 7.004 0.104 1.00 92.12 82 GLU A O 1
ATOM 680 N N . GLU A 1 83 ? -1.531 5.543 1.782 1.00 90.62 83 GLU A N 1
ATOM 681 C CA . GLU A 1 83 ? -2.962 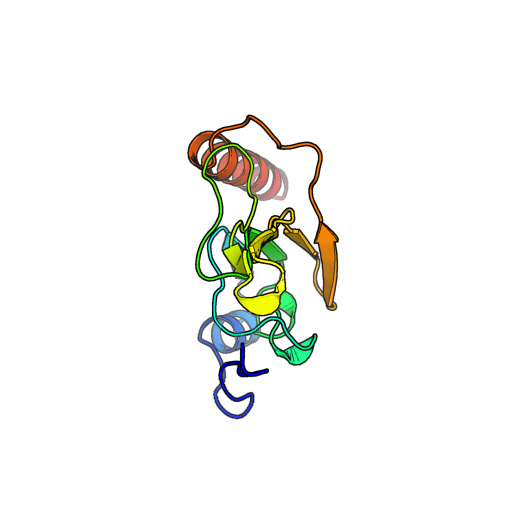5.750 1.902 1.00 90.62 83 GLU A CA 1
ATOM 682 C C . GLU A 1 83 ? -3.351 6.023 3.348 1.00 90.62 83 GLU A C 1
ATOM 684 O O . GLU A 1 83 ? -3.050 5.252 4.264 1.00 90.62 83 GLU A O 1
ATOM 689 N N . LEU A 1 84 ? -4.112 7.098 3.515 1.00 83.94 84 LEU A N 1
ATOM 690 C CA . LEU A 1 84 ? -4.810 7.428 4.748 1.00 83.94 84 LEU A CA 1
ATOM 691 C C . LEU A 1 84 ? -6.283 7.039 4.582 1.00 83.94 84 LEU A C 1
ATOM 693 O O . LEU A 1 84 ? -6.829 7.118 3.474 1.00 83.94 84 LEU A O 1
ATOM 697 N N . GLY A 1 85 ? -6.917 6.596 5.672 1.00 74.62 85 GLY A N 1
ATOM 698 C CA . GLY A 1 85 ? -8.310 6.147 5.685 1.00 74.62 85 GLY A CA 1
ATOM 699 C C . GLY A 1 85 ? -9.251 7.031 4.852 1.00 74.62 85 GLY A C 1
ATOM 700 O O . GLY A 1 85 ? -9.158 8.258 4.866 1.00 74.62 85 GLY A O 1
ATOM 701 N N . GLY A 1 86 ? -10.159 6.394 4.106 1.00 68.44 86 GLY A N 1
ATOM 702 C CA . GLY A 1 86 ? -11.073 7.076 3.177 1.00 68.44 86 GLY A CA 1
ATOM 703 C C . GLY A 1 86 ? -10.672 7.009 1.697 1.00 68.44 86 GLY A C 1
ATOM 704 O O . GLY A 1 86 ? -11.300 7.670 0.869 1.00 68.44 86 GLY A O 1
ATOM 705 N N . GLY A 1 87 ? -9.668 6.200 1.337 1.00 68.62 87 GLY A N 1
ATOM 706 C CA . GLY A 1 87 ? -9.315 5.916 -0.060 1.00 68.62 87 GLY A CA 1
ATOM 707 C C . GLY A 1 87 ? -8.559 7.046 -0.764 1.00 68.62 87 GLY A C 1
ATOM 708 O O . GLY A 1 87 ? -8.612 7.151 -1.995 1.00 68.62 87 GLY A O 1
ATOM 709 N N . ILE A 1 88 ? -7.890 7.910 0.004 1.00 82.06 88 ILE A N 1
ATOM 710 C CA . ILE A 1 88 ? -6.948 8.899 -0.524 1.00 82.06 88 ILE A CA 1
ATOM 711 C C . ILE A 1 88 ? -5.605 8.191 -0.688 1.00 82.06 88 ILE A C 1
ATOM 713 O O . ILE A 1 88 ? -4.987 7.813 0.301 1.00 82.06 88 ILE A O 1
ATOM 717 N N . SER A 1 89 ? -5.172 8.015 -1.937 1.00 86.94 89 SER A N 1
ATOM 718 C CA . SER A 1 89 ? -3.904 7.370 -2.275 1.00 86.94 89 SER A CA 1
ATOM 719 C C . SER A 1 89 ? -2.933 8.376 -2.877 1.00 86.94 89 SER A C 1
ATOM 721 O O . SER A 1 89 ? -3.239 9.004 -3.893 1.00 86.94 89 SER A O 1
ATOM 723 N N . ASN A 1 90 ? -1.765 8.507 -2.252 1.00 90.38 90 ASN A N 1
ATOM 724 C CA . ASN A 1 90 ? -0.711 9.431 -2.644 1.00 90.38 90 ASN A CA 1
ATOM 725 C C . ASN A 1 90 ? 0.523 8.643 -3.110 1.00 90.38 90 ASN A C 1
ATOM 727 O O . ASN A 1 90 ? 1.096 7.896 -2.313 1.00 90.38 90 ASN A O 1
ATOM 731 N N . PRO A 1 91 ? 0.954 8.777 -4.377 1.00 87.50 91 PRO A N 1
ATOM 732 C CA . PRO A 1 91 ? 2.204 8.182 -4.833 1.00 87.50 91 PRO A CA 1
ATOM 733 C C . PRO A 1 91 ? 3.413 8.876 -4.193 1.00 87.50 91 PRO A C 1
ATOM 735 O O . PRO A 1 91 ? 3.454 10.099 -4.071 1.00 87.50 91 PRO A O 1
ATOM 738 N N . ILE A 1 92 ? 4.427 8.093 -3.831 1.00 86.56 92 ILE A N 1
ATOM 739 C CA . ILE A 1 92 ? 5.621 8.562 -3.122 1.00 86.56 92 ILE A CA 1
ATOM 740 C C . ILE A 1 92 ? 6.821 8.546 -4.068 1.00 86.56 92 ILE A C 1
ATOM 742 O O . ILE A 1 92 ? 7.509 7.537 -4.222 1.00 86.56 92 ILE A O 1
ATOM 746 N N . PHE A 1 93 ? 7.100 9.688 -4.688 1.00 83.25 93 PHE A N 1
ATOM 747 C CA . PHE A 1 93 ? 8.208 9.825 -5.642 1.00 83.25 93 PHE A CA 1
ATOM 748 C C . PHE A 1 93 ? 9.565 10.074 -4.973 1.00 83.25 93 PHE A C 1
ATOM 750 O O . PHE A 1 93 ? 10.611 9.733 -5.522 1.00 83.25 93 PHE A O 1
ATOM 757 N N . GLU A 1 94 ? 9.549 10.655 -3.777 1.00 82.38 94 GLU A N 1
ATOM 758 C CA . GLU A 1 94 ? 10.734 11.171 -3.078 1.00 82.38 94 GLU A CA 1
ATOM 759 C C . GLU A 1 94 ? 11.665 10.073 -2.557 1.00 82.38 94 GLU A C 1
ATOM 761 O O . GLU A 1 94 ? 12.809 10.338 -2.202 1.00 82.38 94 GLU A O 1
ATOM 766 N N . GLN A 1 95 ? 11.191 8.828 -2.516 1.00 76.38 95 GLN A N 1
ATOM 767 C CA . GLN A 1 95 ? 11.917 7.723 -1.895 1.00 76.38 95 GLN A CA 1
ATOM 768 C C . GLN A 1 95 ? 12.693 6.841 -2.880 1.00 76.38 95 GLN A C 1
ATOM 770 O O . GLN A 1 95 ? 13.117 5.736 -2.535 1.00 76.38 95 GLN A O 1
ATOM 775 N N . ASN A 1 96 ? 12.911 7.333 -4.098 1.00 76.62 96 ASN A N 1
ATOM 776 C CA . ASN A 1 96 ? 13.765 6.681 -5.080 1.00 76.62 96 ASN A CA 1
ATOM 777 C C . ASN A 1 96 ? 15.231 6.639 -4.596 1.00 76.62 96 ASN A C 1
ATOM 779 O O . ASN A 1 96 ? 15.790 7.647 -4.173 1.00 76.62 96 ASN A O 1
ATOM 783 N N . GLY A 1 97 ? 15.859 5.467 -4.661 1.00 76.75 97 GLY A N 1
ATOM 784 C CA . GLY A 1 97 ? 17.231 5.212 -4.211 1.00 76.75 97 GLY A CA 1
ATOM 785 C C . GLY A 1 97 ? 17.354 4.701 -2.770 1.00 76.75 97 GLY A C 1
ATOM 786 O O . GLY A 1 97 ? 18.434 4.259 -2.382 1.00 76.75 97 GLY A O 1
ATOM 787 N N . VAL A 1 98 ? 16.272 4.689 -1.984 1.00 77.94 98 VAL A N 1
ATOM 788 C CA . VAL A 1 98 ? 16.279 4.167 -0.606 1.00 77.94 98 VAL A CA 1
ATOM 789 C C . VAL A 1 98 ? 15.861 2.699 -0.600 1.00 77.94 98 VAL A C 1
ATOM 791 O O . VAL A 1 98 ? 14.802 2.341 -1.107 1.00 77.94 98 VAL A O 1
ATOM 794 N N . TYR A 1 99 ? 16.669 1.832 0.015 1.00 76.75 99 TYR A N 1
ATOM 795 C CA . TYR A 1 99 ? 16.339 0.410 0.097 1.00 76.75 99 TYR A CA 1
ATOM 796 C C . TYR A 1 99 ? 15.079 0.170 0.936 1.00 76.75 99 TYR A C 1
ATOM 798 O O . TYR A 1 99 ? 14.957 0.665 2.059 1.00 76.75 99 TYR A O 1
ATOM 806 N N . SER A 1 100 ? 14.170 -0.657 0.416 1.00 73.69 100 SER A N 1
ATOM 807 C CA . SER A 1 100 ? 12.855 -0.918 1.020 1.00 73.69 100 SER A CA 1
ATOM 808 C C . SER A 1 100 ? 12.935 -1.316 2.503 1.00 73.69 100 SER A C 1
ATOM 810 O O . SER A 1 100 ? 12.146 -0.831 3.304 1.00 73.69 100 SER A O 1
ATOM 812 N N . THR A 1 101 ? 13.918 -2.130 2.910 1.00 69.31 101 THR A N 1
ATOM 813 C CA . THR A 1 101 ? 14.061 -2.560 4.316 1.00 69.31 101 THR A CA 1
ATOM 814 C C . THR A 1 101 ? 14.366 -1.414 5.276 1.00 69.31 101 THR A C 1
ATOM 816 O O . THR A 1 101 ? 13.809 -1.389 6.369 1.00 69.31 101 THR A O 1
ATOM 819 N N . VAL A 1 102 ? 15.190 -0.443 4.866 1.00 66.88 102 VAL A N 1
ATOM 820 C CA . VAL A 1 102 ? 15.528 0.726 5.700 1.00 66.88 102 VAL A CA 1
ATOM 821 C C . VAL A 1 102 ? 14.273 1.558 5.973 1.00 66.88 102 VAL A C 1
ATOM 823 O O . VAL A 1 102 ? 14.044 2.032 7.083 1.00 66.88 102 VAL A O 1
ATOM 826 N N . ARG A 1 103 ? 13.388 1.647 4.984 1.00 66.38 103 ARG A N 1
ATOM 827 C CA . ARG A 1 103 ? 12.110 2.345 5.099 1.00 66.38 103 ARG A CA 1
ATOM 828 C C . ARG A 1 103 ? 11.111 1.628 5.997 1.00 66.38 103 ARG A C 1
ATOM 830 O O . ARG A 1 103 ? 10.517 2.270 6.860 1.00 66.38 103 ARG A O 1
ATOM 837 N N . TRP A 1 104 ? 10.945 0.315 5.822 1.00 64.19 104 TRP A N 1
ATOM 838 C CA . TRP A 1 104 ? 10.047 -0.481 6.665 1.00 64.19 104 TRP A CA 1
ATOM 839 C C . TRP A 1 104 ? 10.424 -0.355 8.145 1.00 64.19 104 TRP A C 1
ATOM 841 O O . TRP A 1 104 ? 9.545 -0.202 8.993 1.00 64.19 104 TRP A O 1
ATOM 851 N N . SER A 1 105 ? 11.728 -0.326 8.450 1.00 62.41 105 SER A N 1
ATOM 852 C CA . SER A 1 105 ? 12.201 -0.081 9.812 1.00 62.41 105 SER A CA 1
ATOM 853 C C . SER A 1 105 ? 11.907 1.338 10.303 1.00 62.41 105 SER A C 1
ATOM 855 O O . SER A 1 105 ? 11.406 1.494 11.412 1.00 62.41 105 SER A O 1
ATOM 857 N N . SER A 1 106 ? 12.149 2.374 9.493 1.00 63.41 106 SER A N 1
ATOM 858 C CA . SER A 1 106 ? 11.905 3.767 9.899 1.00 63.41 106 SER A CA 1
ATOM 859 C C . SER A 1 106 ? 10.430 4.043 10.196 1.00 63.41 106 SER A C 1
ATOM 861 O O . SER A 1 106 ? 10.124 4.757 11.150 1.00 63.41 106 SER A O 1
ATOM 863 N N . PHE A 1 107 ? 9.516 3.434 9.435 1.00 62.22 107 PHE A N 1
ATOM 864 C CA . PHE A 1 107 ? 8.080 3.550 9.681 1.00 62.22 107 PHE A CA 1
ATOM 865 C C . PHE A 1 107 ? 7.669 2.907 11.016 1.00 62.22 107 PHE A C 1
ATOM 867 O O . PHE A 1 107 ? 6.929 3.502 11.799 1.00 62.22 107 PHE A O 1
ATOM 874 N N . HIS A 1 108 ? 8.213 1.725 11.323 1.00 58.81 108 HIS A N 1
ATOM 875 C CA . HIS A 1 108 ? 7.978 1.048 12.599 1.00 58.81 108 HIS A CA 1
ATOM 876 C C . HIS A 1 108 ? 8.429 1.898 13.805 1.00 58.81 108 HIS A C 1
ATOM 878 O O . HIS A 1 108 ? 7.714 1.981 14.804 1.00 58.81 108 HIS A O 1
ATOM 884 N N . PHE A 1 109 ? 9.573 2.586 13.698 1.00 55.50 109 PHE A N 1
ATOM 885 C CA . PHE A 1 109 ? 10.092 3.453 14.765 1.00 55.50 109 PHE A CA 1
ATOM 886 C C . PHE A 1 109 ? 9.282 4.741 14.963 1.00 55.50 109 PHE A C 1
ATOM 888 O O . PHE A 1 109 ? 9.033 5.130 16.106 1.00 55.50 109 PHE A O 1
ATOM 895 N N . LEU A 1 110 ? 8.840 5.392 13.883 1.00 58.78 110 LEU A N 1
ATOM 896 C CA . LEU A 1 110 ? 7.994 6.590 13.966 1.00 58.78 110 LEU A CA 1
ATOM 897 C C . LEU A 1 110 ? 6.653 6.289 14.642 1.00 58.78 110 LEU A C 1
ATOM 899 O O . LEU A 1 110 ? 6.195 7.067 15.478 1.00 58.78 110 LEU A O 1
ATOM 903 N N . TRP A 1 111 ? 6.055 5.134 14.345 1.00 56.81 111 TRP A N 1
ATOM 904 C CA . TRP A 1 111 ? 4.779 4.751 14.940 1.00 56.81 111 TRP A CA 1
ATOM 905 C C . TRP A 1 111 ? 4.903 4.332 16.405 1.00 56.81 111 TRP A C 1
ATOM 907 O O . TRP A 1 111 ? 4.121 4.803 17.226 1.00 56.81 111 TRP A O 1
ATOM 917 N N . LEU A 1 112 ? 5.905 3.518 16.767 1.00 57.09 112 LEU A N 1
ATOM 918 C CA . LEU A 1 112 ? 6.158 3.202 18.177 1.00 57.09 112 LEU A CA 1
ATOM 919 C C . LEU A 1 112 ? 6.360 4.481 18.991 1.00 57.09 112 LEU A C 1
ATOM 921 O O . LEU A 1 112 ? 5.798 4.594 20.072 1.00 57.09 112 LEU A O 1
ATOM 925 N N . SER A 1 113 ? 7.085 5.462 18.449 1.00 54.84 113 SER A N 1
ATOM 926 C CA . SER A 1 113 ? 7.295 6.759 19.098 1.00 54.84 113 SER A CA 1
ATOM 927 C C . SER A 1 113 ? 5.995 7.557 19.281 1.00 54.84 113 SER A C 1
ATOM 929 O O . SER A 1 113 ? 5.744 8.076 20.369 1.00 54.84 113 SER A O 1
ATOM 931 N N . LEU A 1 114 ? 5.131 7.629 18.262 1.00 54.31 114 LEU A N 1
ATOM 932 C CA . LEU A 1 114 ? 3.843 8.335 18.350 1.00 54.31 114 LEU A CA 1
ATOM 933 C C . LEU A 1 114 ? 2.845 7.628 19.280 1.00 54.31 114 LEU A C 1
ATOM 935 O O . LEU A 1 114 ? 2.138 8.288 20.037 1.00 54.31 114 LEU A O 1
ATOM 939 N N . TYR A 1 115 ? 2.815 6.293 19.269 1.00 53.50 115 TYR A N 1
ATOM 940 C CA . TYR A 1 115 ? 1.944 5.495 20.133 1.00 53.50 115 TYR A CA 1
ATOM 941 C C . TYR A 1 115 ? 2.377 5.560 21.606 1.00 53.50 115 TYR A C 1
ATOM 943 O O . TYR A 1 115 ? 1.529 5.633 22.493 1.00 53.50 115 TYR A O 1
ATOM 951 N N . TRP A 1 116 ? 3.687 5.584 21.885 1.00 49.38 116 TRP A N 1
ATOM 952 C CA . TRP A 1 116 ? 4.204 5.691 23.255 1.00 49.38 116 TRP A CA 1
ATOM 953 C C . TRP A 1 116 ? 4.059 7.094 23.855 1.00 49.38 116 TRP A C 1
ATOM 955 O O . TRP A 1 116 ? 3.868 7.211 25.058 1.00 49.38 116 TRP A O 1
ATOM 965 N N . ASN A 1 117 ? 4.104 8.153 23.040 1.00 45.84 117 ASN A N 1
ATOM 966 C CA . ASN A 1 117 ? 3.906 9.534 23.506 1.00 45.84 117 ASN A CA 1
ATOM 967 C C . ASN A 1 117 ? 2.426 9.929 23.681 1.00 45.84 117 ASN A C 1
ATOM 969 O O . ASN A 1 117 ? 2.132 11.037 24.119 1.00 45.84 117 ASN A O 1
ATOM 973 N N . SER A 1 118 ? 1.492 9.045 23.325 1.00 46.28 118 SER A N 1
ATOM 974 C CA . SER A 1 118 ? 0.043 9.264 23.425 1.00 46.28 118 SER A CA 1
ATOM 975 C C . SER A 1 118 ? -0.576 8.683 24.712 1.00 46.28 118 SER A C 1
ATOM 977 O O . SER A 1 118 ? -1.805 8.669 24.835 1.00 46.28 118 SER A O 1
ATOM 979 N N . LYS A 1 119 ? 0.234 8.178 25.652 1.00 42.47 119 LYS A N 1
ATOM 980 C CA . LYS A 1 119 ? -0.218 7.671 26.956 1.00 42.47 119 LYS A CA 1
ATOM 981 C C . LYS A 1 119 ? 0.367 8.455 28.118 1.00 42.47 119 LYS A C 1
ATOM 983 O O . LYS A 1 119 ? 1.551 8.838 28.026 1.00 42.47 119 LYS A O 1
#

Solvent-accessible surface area (backbone atoms only — not comparable to full-atom values): 6833 Å² total; per-residue (Å²): 130,77,88,63,48,66,64,85,88,59,82,44,72,41,35,56,41,38,75,72,72,45,88,34,74,45,78,44,77,62,56,47,27,70,82,48,66,74,40,29,59,38,58,48,29,20,50,29,33,39,36,26,53,53,94,57,55,41,59,31,6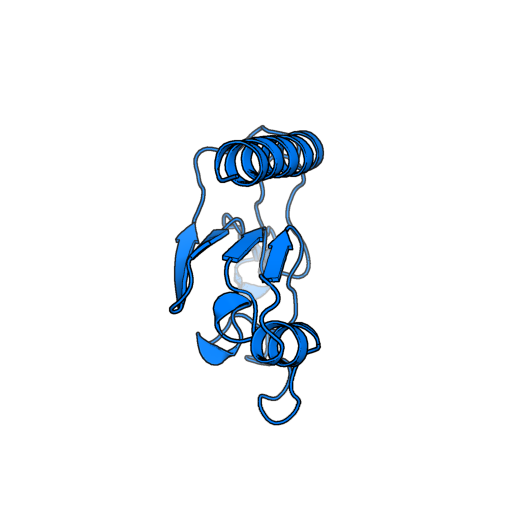1,29,28,40,70,42,80,36,78,91,77,74,40,80,46,66,46,76,40,30,35,40,31,48,60,85,67,50,74,43,77,57,73,87,56,57,72,48,50,52,69,64,50,60,52,51,55,54,53,55,48,54,53,55,61,61,72,72,107

Nearest PDB structures (foldseek):
  1fsu-assembly1_A  TM=9.090E-01  e=1.957E-07  Homo sapiens
  6psm-assembly3_D  TM=7.077E-01  e=1.476E-05  Pseudoalteromonas fuliginea
  6psm-assembly2_E  TM=6.945E-01  e=4.420E-05  Pseudoalteromonas fuliginea
  6psm-assembly3_F  TM=6.851E-01  e=3.885E-05  Pseudoalteromonas fuliginea
  6prm-assembly1_B  TM=6.793E-01  e=6.509E-05  Pseudoalteromonas fuliginea

Sequence (119 aa):
MEPSGVPLLFPFLSENLRSLGYSTYLVGKWHLGYCRKEFLPTSRGFDYFYGFYGPQAGYFNHSSDQWHRDLKRVVGGVDLFEELGGGISNPIFEQNGVYSTVRWSSFHFLWLSLYWNSK

Foldseek 3Di:
DPQAADDPVDADPLQVCVVVVDAAEEEEEAQRGDSDLCRDPLVRNHQKYWYFDHPDADQQAQKPWDQDPVVRDIDIDRRTWIDHHPSDIDGDRPRHRPGSVVVSVVVVVVVVVVVVVVD

Radius of gyration: 15.79 Å; Cα contacts (8 Å, |Δi|>4): 199; chains: 1; bounding box: 36×23×55 Å

Secondary structure (DSSP, 8-state):
--S----TTS--HHHHHHHTT---EEEEE--S--SSGGGSGGGGT-SEEEEE-SS---TTT-B--EEETTTTEEE--B--EEEETTTEEEE--TTTTS-HHHHHHHHHHHHHHHHHTT-

pLDDT: mean 82.61, std 13.78, range [42.47, 96.69]

=== Feature glossary ===
Annotated list of the representations used here:

Nearest PDB structures. The Foldseek neighbor list gives the closest experimentally determined structures in the PDB, ranked by structural alignment. TM-score near 1 means near-identical fold; near 0.3 means only rough topology match. This is how one finds what a novel AlphaFold prediction most resembles in the solved-structure universe.

Foldseek 3Di. Foldseek's 3Di representation compresses backbone geometry into a per-residue letter drawn from a learned twenty-state alphabet. It captures the tertiary interaction pattern around each residue — which residues are packed against it in space, regardless of where they are in sequence.

Radius of gyration, Cα contacts, bounding box. Radius of gyration (Rg) is the root-mean-square distance of Cα atoms from their centroid — a single number for overall size and compactness. A globular domain of N residues has Rg ≈ 2.2·N^0.38 Å; an extended or disordered chain has a much larger Rg. The Cα contact count is the number of residue pairs whose Cα atoms are within 8 Å and are more than four positions apart in sequence — a standard proxy for tertiary packing density. The bounding box is the smallest axis-aligned box enclosing all Cα atoms.

InterPro / GO / CATH / organism. The annotation block draws on four external resources. InterPro: which protein families and domains the sequence belongs to. GO: standardized terms for what the protein does, what process it participates in, and where in the cell it acts. CATH: which structural fold it has in the CATH hierarchy. Organism: the species of origin.

mmCIF coordinates. The mmCIF block holds the 3D Cartesian coordinates of each backbone atom (N, Cα, C, O) in ångströms. mmCIF is the PDB's canonical archive format — a tagged-loop text representation of the atomic model.

pLDDT. pLDDT is the predicted lDDT-Cα score: AlphaFold's confidence that the local environment of each residue (all inter-atomic distances within 15 Å) is correctly placed. It is a per-residue number between 0 and 100, with higher meaning more reliable.

Backbone torsions (φ/ψ). φ (phi) and ψ (psi) are the two rotatable backbone dihedrals per residue: φ is the C(i-1)–N–Cα–C torsion, ψ is the N–Cα–C–N(i+1) torsion, both in degrees on (−180°, 180°]. α-helical residues cluster near (−60°, −45°); β-strand residues near (−120°, +130°). A Ramachandran plot is simply a scatter of (φ, ψ) for every residue.

B-factor. For experimental (PDB) structures, the B-factor (temperature factor) quantifies the positional spread of each atom in the crystal — a combination of thermal vibration and static disorder — in units of Å². High B-factors mark flexible loops or poorly resolved regions; low B-factors mark the rigid, well-ordered core.

Secondary structure (3-state, P-SEA). SS3 is a coarse helix/strand/coil call (letters a/b/c) made by the P-SEA algorithm from inter-Cα distances and dihedrals. It is less detailed than DSSP but needs only Cα positions.

Predicted aligned error. Predicted aligned error is AlphaFold's pairwise confidence. Unlike pLDDT (per-residue), PAE is per-residue-pair and captures whether two parts of the structure are correctly placed relative to each other. Units are ångströms of expected positional error.

Solvent-accessible surface area. Solvent-accessible surface area (SASA) is the area in Å² traced out by the centre of a 1.4 Å probe sphere (a water molecule) rolled over the protein's van der Waals surface (Shrake–Rupley / Lee–Richards construction). Buried residues have near-zero SASA; fully exposed residues can exceed 200 Å². The total SASA scales roughly with the number of surface residues.

Secondary structure (8-state, DSSP). The SS8 string is DSSP's per-residue secondary-structure call. α-helix (H) means an i→i+4 H-bond ladder; β-strand (E) means the residue participates in a β-sheet; 3₁₀ (G) and π (I) are tighter and wider helices; T/S are turns/bends; '-' is loop.

Rendered structure images. Structure images are PyMOL renders from six orthogonal camera directions. Cartoon representation draws helices as coils and strands as arrows; sticks shows the backbone as bonds; surface shows the solvent-excluded envelope. Rainbow coloring maps sequence position to hue (blue→red, N→C); chain coloring assigns a distinct color per polypeptide.

Sequence. The amino-acid sequence is the protein's primary structure: the linear order of residues from the N-terminus to the C-terminus, written in one-letter code. Everything else here — the 3D coordinates, the secondary structure, the domain annotations — is ultimately a consequence of this string.

Contact-map, Ramachandran, and PAE plots. Three diagnostic plots accompany the record. The Cα contact map visualizes the tertiary structure as a 2D adjacency matrix (8 Å cutoff, sequence-local contacts suppressed). The Ramachandran plot shows the distribution of backbone (φ, ψ) torsions, with points in the α and β basins reflecting secondary structure content. The PAE plot shows AlphaFold's inter-residue confidence as a color matrix.